Protein AF-A0A7X6ZUF8-F1 (afdb_monomer_lite)

Sequence (132 aa):
MKTRVISGIIGAIALIAVLLSDTIILNIGLAIVSFIALLEMCDAVGLAKSAHLKALGLMAAFAFTFAYSFDKKLLMPVILFYLIALFALYMKKNSRLALQDISKMFFLTLLICFFLTHIVFIRQLASGEYLF

Radius of gyration: 17.01 Å; chains: 1; bounding box: 43×36×43 Å

Structure (mmCIF, N/CA/C/O backbone):
data_AF-A0A7X6ZUF8-F1
#
_entry.id   AF-A0A7X6ZUF8-F1
#
loop_
_atom_site.group_PDB
_atom_site.id
_atom_site.type_symbol
_atom_site.label_atom_id
_atom_site.label_alt_id
_atom_site.label_comp_id
_atom_site.label_asym_id
_atom_site.label_entity_id
_atom_site.label_seq_id
_atom_site.pdbx_PDB_ins_code
_atom_site.Cartn_x
_atom_site.Cartn_y
_atom_site.Cartn_z
_atom_site.occupancy
_atom_site.B_iso_or_equiv
_atom_site.auth_seq_id
_atom_site.auth_comp_id
_atom_site.auth_asym_id
_atom_site.auth_atom_id
_atom_site.pdbx_PDB_model_num
ATOM 1 N N . MET A 1 1 ? -11.615 -21.953 -15.917 1.00 68.00 1 MET A N 1
ATOM 2 C CA . MET A 1 1 ? -10.135 -22.073 -15.961 1.00 68.00 1 MET A CA 1
ATOM 3 C C . MET A 1 1 ? -9.483 -21.152 -16.989 1.00 68.00 1 MET A C 1
ATOM 5 O O . MET A 1 1 ? -8.590 -20.423 -16.584 1.00 68.00 1 MET A O 1
ATOM 9 N N . LYS A 1 2 ? -9.934 -21.109 -18.257 1.00 82.31 2 LYS A N 1
ATOM 10 C CA . LYS A 1 2 ? -9.344 -20.252 -19.313 1.00 82.31 2 LYS A CA 1
ATOM 11 C C . LYS A 1 2 ? -9.165 -18.780 -18.896 1.00 82.31 2 LYS A C 1
ATOM 13 O O . LYS A 1 2 ? -8.072 -18.250 -19.026 1.00 82.31 2 LYS A O 1
ATOM 18 N N . THR A 1 3 ? -10.177 -18.166 -18.279 1.00 90.50 3 THR A N 1
ATOM 19 C CA . THR A 1 3 ? -10.122 -16.762 -17.823 1.00 90.50 3 THR A CA 1
ATOM 20 C C . THR A 1 3 ? -9.042 -16.499 -16.771 1.00 90.50 3 THR A C 1
ATOM 22 O O . THR A 1 3 ? -8.379 -15.475 -16.846 1.00 90.50 3 THR A O 1
ATOM 25 N N . ARG A 1 4 ? -8.816 -17.434 -15.832 1.00 87.94 4 ARG A N 1
ATOM 26 C CA . ARG A 1 4 ? -7.790 -17.296 -14.778 1.00 87.94 4 ARG A CA 1
ATOM 27 C C . ARG A 1 4 ? -6.371 -17.361 -15.344 1.00 87.94 4 ARG A C 1
ATOM 29 O O . ARG A 1 4 ? -5.494 -16.633 -14.898 1.00 87.94 4 ARG A O 1
ATOM 36 N N . VAL A 1 5 ? -6.156 -18.237 -16.327 1.00 92.31 5 VAL A N 1
ATOM 37 C CA . VAL A 1 5 ? -4.858 -18.373 -17.003 1.00 92.31 5 VAL A CA 1
ATOM 38 C C . VAL A 1 5 ? -4.569 -17.128 -17.839 1.00 92.31 5 VAL A C 1
ATOM 40 O O . VAL A 1 5 ? -3.484 -16.568 -17.744 1.00 92.31 5 VAL A O 1
ATOM 43 N N . ILE A 1 6 ? -5.562 -16.645 -18.591 1.00 92.88 6 ILE A N 1
ATOM 44 C CA . ILE A 1 6 ? -5.430 -15.436 -19.413 1.00 92.88 6 ILE A CA 1
ATOM 45 C C . ILE A 1 6 ? -5.140 -14.209 -18.537 1.00 92.88 6 ILE A C 1
ATOM 47 O O . ILE A 1 6 ? -4.186 -13.486 -18.811 1.00 92.88 6 ILE A O 1
ATOM 51 N N . SER A 1 7 ? -5.892 -13.998 -17.449 1.00 92.31 7 SER A N 1
ATOM 52 C CA . SER A 1 7 ? -5.647 -12.872 -16.536 1.00 92.31 7 SER A CA 1
ATOM 53 C C . SER A 1 7 ? -4.274 -12.951 -15.864 1.00 92.31 7 SER A C 1
ATOM 55 O O . SER A 1 7 ? -3.624 -11.926 -15.692 1.00 92.31 7 SER A O 1
ATOM 57 N N . GLY A 1 8 ? -3.812 -14.158 -15.516 1.00 89.56 8 GLY A N 1
ATOM 58 C CA . GLY A 1 8 ? -2.484 -14.369 -14.939 1.00 89.56 8 GLY A CA 1
ATOM 59 C C . GLY A 1 8 ? -1.355 -14.008 -15.907 1.00 89.56 8 GLY A C 1
ATOM 60 O O . GLY A 1 8 ? -0.430 -13.298 -15.525 1.00 89.56 8 GLY A O 1
ATOM 61 N N . ILE A 1 9 ? -1.457 -14.433 -17.171 1.00 94.38 9 ILE A N 1
ATOM 62 C CA . ILE A 1 9 ? -0.467 -14.105 -18.210 1.00 94.38 9 ILE A CA 1
ATOM 63 C C . ILE A 1 9 ? -0.429 -12.594 -18.463 1.00 94.38 9 ILE A C 1
ATOM 65 O O . ILE A 1 9 ? 0.648 -12.004 -18.481 1.00 94.38 9 ILE A O 1
ATOM 69 N N . ILE A 1 10 ? -1.595 -11.957 -18.611 1.00 94.00 10 ILE A N 1
ATOM 70 C CA . ILE A 1 10 ? -1.686 -10.503 -18.815 1.00 94.00 10 ILE A CA 1
ATOM 71 C C . ILE A 1 10 ? -1.070 -9.756 -17.627 1.00 94.00 10 ILE A C 1
ATOM 73 O O . ILE A 1 10 ? -0.281 -8.837 -17.830 1.00 94.00 10 ILE A O 1
ATOM 77 N N . GLY A 1 11 ? -1.378 -10.177 -16.396 1.00 89.06 11 GLY A N 1
ATOM 78 C CA . GLY A 1 11 ? -0.808 -9.590 -15.185 1.00 89.06 11 GLY A CA 1
ATOM 79 C C . GLY A 1 11 ? 0.715 -9.723 -15.123 1.00 89.06 11 GLY A C 1
ATOM 80 O O . GLY A 1 11 ? 1.396 -8.750 -14.814 1.00 89.06 11 GLY A O 1
ATOM 81 N N . ALA A 1 12 ? 1.261 -10.889 -15.479 1.00 90.38 12 ALA A N 1
ATOM 82 C CA . ALA A 1 12 ? 2.705 -11.109 -15.513 1.00 90.38 12 ALA A CA 1
ATOM 83 C C . ALA A 1 12 ? 3.405 -10.212 -16.548 1.00 90.38 12 ALA A C 1
ATOM 85 O O . ALA A 1 12 ? 4.406 -9.572 -16.228 1.00 90.38 12 ALA A O 1
ATOM 86 N N . ILE A 1 13 ? 2.856 -10.111 -17.764 1.00 93.12 13 ILE A N 1
ATOM 87 C CA . ILE A 1 13 ? 3.397 -9.238 -18.817 1.00 93.12 13 ILE A CA 1
ATOM 88 C C . ILE A 1 13 ? 3.342 -7.771 -18.379 1.00 93.12 13 ILE A C 1
ATOM 90 O O . ILE A 1 13 ? 4.331 -7.054 -18.516 1.00 93.12 13 ILE A O 1
ATOM 94 N N . ALA A 1 14 ? 2.215 -7.331 -17.812 1.00 88.88 14 ALA A N 1
ATOM 95 C CA . ALA A 1 14 ? 2.061 -5.971 -17.308 1.00 88.88 14 ALA A CA 1
ATOM 96 C C . ALA A 1 14 ? 3.067 -5.658 -16.190 1.00 88.88 14 ALA A C 1
ATOM 98 O O . ALA A 1 14 ? 3.669 -4.588 -16.190 1.00 88.88 14 ALA A O 1
ATOM 99 N N . LEU A 1 15 ? 3.302 -6.601 -15.272 1.00 87.31 15 LEU A N 1
ATOM 100 C CA . LEU A 1 15 ? 4.254 -6.430 -14.175 1.00 87.31 15 LEU A CA 1
ATOM 101 C C . LEU A 1 15 ? 5.694 -6.289 -14.687 1.00 87.31 15 LEU A C 1
ATOM 103 O O . LEU A 1 15 ? 6.413 -5.397 -14.241 1.00 87.31 15 LEU A O 1
ATOM 107 N N . ILE A 1 16 ? 6.092 -7.110 -15.666 1.00 88.00 16 ILE A N 1
ATOM 108 C CA . ILE A 1 16 ? 7.404 -6.995 -16.322 1.00 88.00 16 ILE A CA 1
ATOM 109 C C . ILE A 1 16 ? 7.532 -5.642 -17.032 1.00 88.00 16 ILE A C 1
ATOM 111 O O . ILE A 1 16 ? 8.544 -4.962 -16.876 1.00 88.00 16 ILE A O 1
ATOM 115 N N . ALA A 1 17 ? 6.502 -5.221 -17.771 1.00 87.94 17 ALA A N 1
ATOM 116 C CA . ALA A 1 17 ? 6.505 -3.941 -18.472 1.00 87.94 17 ALA A CA 1
ATO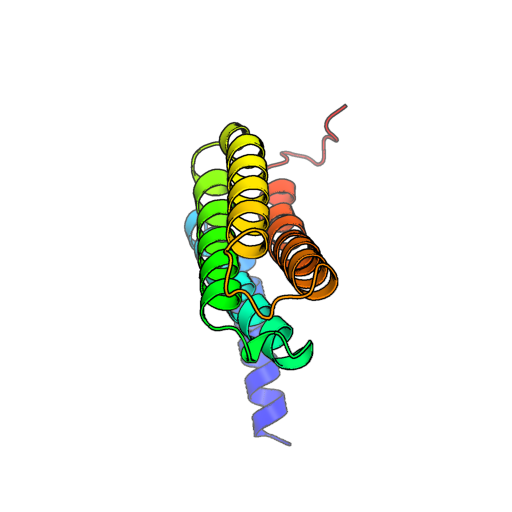M 117 C C . ALA A 1 17 ? 6.658 -2.757 -17.502 1.00 87.94 17 ALA A C 1
ATOM 119 O O . ALA A 1 17 ? 7.493 -1.887 -17.730 1.00 87.94 17 ALA A O 1
ATOM 120 N N . VAL A 1 18 ? 5.918 -2.750 -16.387 1.00 86.94 18 VAL A N 1
ATOM 121 C CA . VAL A 1 18 ? 6.010 -1.701 -15.353 1.00 86.94 18 VAL A CA 1
ATOM 122 C C . VAL A 1 18 ? 7.390 -1.676 -14.695 1.00 86.94 18 VAL A C 1
ATOM 124 O O . VAL A 1 18 ? 7.919 -0.596 -14.435 1.00 86.94 18 VAL A O 1
ATOM 127 N N . LEU A 1 19 ? 7.995 -2.843 -14.454 1.00 84.25 19 LEU A N 1
ATOM 128 C CA . LEU A 1 19 ? 9.322 -2.938 -13.845 1.00 84.25 19 LEU A CA 1
ATOM 129 C C . LEU A 1 19 ? 10.421 -2.353 -14.751 1.00 84.25 19 LEU A C 1
ATOM 131 O O . LEU A 1 19 ? 11.342 -1.704 -14.254 1.00 84.25 19 LEU A O 1
ATOM 135 N N . LEU A 1 20 ? 10.307 -2.565 -16.067 1.00 83.81 20 LEU A N 1
ATOM 136 C CA . LEU A 1 20 ? 11.260 -2.077 -17.073 1.00 83.81 20 LEU A CA 1
ATOM 137 C C . LEU A 1 20 ? 11.013 -0.623 -17.505 1.00 83.81 20 LEU A C 1
ATOM 139 O O . LEU A 1 20 ? 11.918 0.021 -18.029 1.00 83.81 20 LEU A O 1
ATOM 143 N N . SER A 1 21 ? 9.808 -0.102 -17.283 1.00 86.62 21 SER A N 1
ATOM 144 C CA . SER A 1 21 ? 9.411 1.268 -17.629 1.00 86.62 21 SER A CA 1
ATOM 145 C C . SER A 1 21 ? 10.121 2.321 -16.777 1.00 86.62 21 SER A C 1
ATOM 147 O O . SER A 1 21 ? 10.739 1.977 -15.782 1.00 86.62 21 SER A O 1
ATOM 149 N N . ASP A 1 22 ? 10.012 3.614 -17.085 1.00 84.88 22 ASP A N 1
ATOM 150 C CA . ASP A 1 22 ? 10.616 4.698 -16.292 1.00 84.88 22 ASP A CA 1
ATOM 151 C C . ASP A 1 22 ? 10.250 4.694 -14.795 1.00 84.88 22 ASP A C 1
ATOM 153 O O . ASP A 1 22 ? 9.225 4.154 -14.368 1.00 84.88 22 ASP A O 1
ATOM 157 N N . THR A 1 23 ? 11.083 5.350 -13.983 1.00 78.81 23 THR A N 1
ATOM 158 C CA . THR A 1 23 ? 10.905 5.470 -12.523 1.00 78.81 23 THR A CA 1
ATOM 159 C C . THR A 1 23 ? 9.551 6.062 -12.135 1.00 78.81 23 THR A C 1
ATOM 161 O O . THR A 1 23 ? 8.958 5.627 -11.154 1.00 78.81 23 THR A O 1
ATOM 164 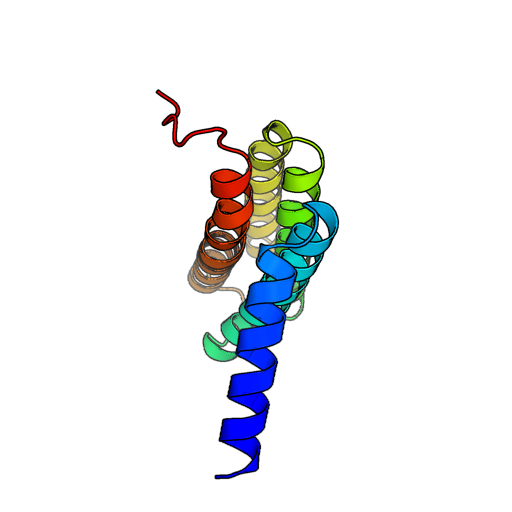N N . ILE A 1 24 ? 9.020 6.996 -12.929 1.00 82.62 24 ILE A N 1
ATOM 165 C CA . ILE A 1 24 ? 7.698 7.601 -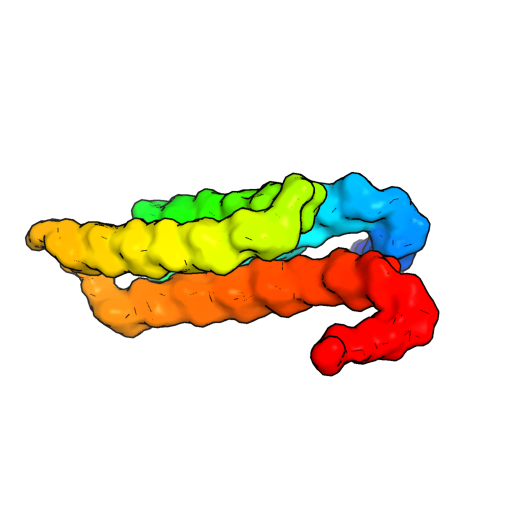12.707 1.00 82.62 24 ILE A CA 1
ATOM 166 C C . ILE A 1 24 ? 6.590 6.547 -12.828 1.00 82.62 24 ILE A C 1
ATOM 168 O O . ILE A 1 24 ? 5.731 6.448 -11.953 1.00 82.62 24 ILE A O 1
ATOM 172 N N . ILE A 1 25 ? 6.621 5.734 -13.887 1.00 85.31 25 ILE A N 1
ATOM 173 C CA . ILE A 1 25 ? 5.601 4.709 -14.152 1.00 85.31 25 ILE A CA 1
ATOM 174 C C . ILE A 1 25 ? 5.667 3.611 -13.088 1.00 85.31 25 ILE A C 1
ATOM 176 O O . ILE A 1 25 ? 4.630 3.181 -12.581 1.00 85.31 25 ILE A O 1
ATOM 180 N N . LEU A 1 26 ? 6.878 3.224 -12.681 1.00 84.88 26 LEU A N 1
ATOM 181 C CA . LEU A 1 26 ? 7.081 2.277 -11.590 1.00 84.88 26 LEU A CA 1
ATOM 182 C C . LEU A 1 26 ? 6.535 2.824 -10.261 1.00 84.88 26 LEU A C 1
ATOM 184 O O . LEU A 1 26 ? 5.816 2.107 -9.570 1.00 84.88 26 LEU A O 1
ATOM 188 N N . ASN A 1 27 ? 6.801 4.091 -9.923 1.00 84.88 27 ASN A N 1
ATOM 189 C CA . ASN A 1 27 ? 6.308 4.707 -8.685 1.00 84.88 27 ASN A CA 1
ATOM 190 C C . ASN A 1 27 ? 4.776 4.797 -8.652 1.00 84.88 27 ASN A C 1
ATOM 192 O O . ASN A 1 27 ? 4.171 4.520 -7.617 1.00 84.88 27 ASN A O 1
ATOM 196 N N . ILE A 1 28 ? 4.139 5.137 -9.778 1.00 85.75 28 ILE A N 1
ATOM 197 C CA . ILE A 1 28 ? 2.673 5.161 -9.894 1.00 85.75 28 ILE A CA 1
ATOM 198 C C . ILE A 1 28 ? 2.102 3.749 -9.733 1.00 85.75 28 ILE A C 1
ATOM 200 O O . ILE A 1 28 ? 1.174 3.548 -8.949 1.00 85.75 28 ILE A O 1
ATOM 204 N N . GLY A 1 29 ? 2.671 2.760 -10.429 1.00 87.31 29 GLY A N 1
ATOM 205 C CA . GLY A 1 29 ? 2.256 1.363 -10.302 1.00 87.31 29 GLY A CA 1
ATOM 206 C C . GLY A 1 29 ? 2.379 0.863 -8.863 1.00 87.31 29 GLY A C 1
ATOM 207 O O . GLY A 1 29 ? 1.460 0.240 -8.333 1.00 87.31 29 GLY A O 1
ATOM 208 N N . LEU A 1 30 ? 3.472 1.218 -8.192 1.00 86.81 30 LEU A N 1
ATOM 209 C CA . LEU A 1 30 ? 3.702 0.868 -6.801 1.00 86.81 30 LEU A CA 1
ATOM 210 C C . LEU A 1 30 ? 2.708 1.539 -5.850 1.00 86.81 30 LEU A C 1
ATOM 212 O O . LEU A 1 30 ? 2.230 0.889 -4.920 1.00 86.81 30 LEU A O 1
ATOM 216 N N . ALA A 1 31 ? 2.371 2.810 -6.085 1.00 86.50 31 ALA A N 1
ATOM 217 C CA . ALA A 1 31 ? 1.356 3.522 -5.314 1.00 86.50 31 ALA A CA 1
ATOM 218 C C . ALA A 1 31 ? 0.006 2.802 -5.409 1.00 86.50 31 ALA A C 1
ATOM 220 O O . ALA A 1 31 ? -0.629 2.538 -4.390 1.00 86.50 31 ALA A O 1
ATOM 221 N N . ILE A 1 32 ? -0.399 2.425 -6.627 1.00 88.88 32 ILE A N 1
ATOM 222 C CA . ILE A 1 32 ? -1.658 1.719 -6.891 1.00 88.88 32 ILE A CA 1
ATOM 223 C C . ILE A 1 32 ? -1.668 0.356 -6.188 1.00 88.88 32 ILE A C 1
ATOM 225 O O . ILE A 1 32 ? -2.620 0.045 -5.474 1.00 88.88 32 ILE A O 1
ATOM 229 N N . VAL A 1 33 ? -0.606 -0.440 -6.337 1.00 89.50 33 VAL A N 1
ATOM 230 C CA . VAL A 1 33 ? -0.516 -1.768 -5.708 1.00 89.50 33 VAL A CA 1
ATOM 231 C C . VAL A 1 33 ? -0.505 -1.659 -4.183 1.00 89.50 33 VAL A C 1
ATOM 233 O O . VAL A 1 33 ? -1.228 -2.399 -3.523 1.00 89.50 33 VAL A O 1
ATOM 236 N N . SER A 1 34 ? 0.245 -0.708 -3.617 1.00 89.06 34 SER A N 1
ATOM 237 C CA . SER A 1 34 ? 0.286 -0.468 -2.165 1.00 89.06 34 SER A CA 1
ATOM 238 C C . SER A 1 34 ? -1.086 -0.076 -1.622 1.00 89.06 34 SER A C 1
ATOM 240 O O . SER A 1 34 ? -1.499 -0.548 -0.567 1.00 89.06 34 SER A O 1
ATOM 242 N N . PHE A 1 35 ? -1.812 0.762 -2.361 1.00 89.88 35 PHE A N 1
ATOM 243 C CA . PHE A 1 35 ? -3.150 1.214 -2.002 1.00 89.88 35 PHE A CA 1
ATOM 244 C C . PHE A 1 35 ? -4.162 0.064 -2.013 1.00 89.88 35 PHE A C 1
ATOM 246 O O . PHE A 1 35 ? -4.890 -0.117 -1.038 1.00 89.88 35 PHE A O 1
ATOM 253 N N . ILE A 1 36 ? -4.178 -0.747 -3.077 1.00 91.06 36 ILE A N 1
ATOM 254 C CA . ILE A 1 36 ? -5.052 -1.926 -3.184 1.00 91.06 36 ILE A CA 1
ATOM 255 C C . ILE A 1 36 ? -4.719 -2.934 -2.080 1.00 91.06 36 ILE A C 1
ATOM 257 O O . ILE A 1 36 ? -5.615 -3.366 -1.358 1.00 91.06 36 ILE A O 1
ATOM 261 N N . ALA A 1 37 ? -3.435 -3.246 -1.889 1.00 90.88 37 ALA A N 1
ATOM 262 C CA . ALA A 1 37 ? -2.990 -4.181 -0.864 1.00 90.88 37 ALA A CA 1
ATOM 263 C C . ALA A 1 37 ? -3.384 -3.714 0.544 1.00 90.88 37 ALA A C 1
ATOM 265 O O . ALA A 1 37 ? -3.853 -4.515 1.351 1.00 90.88 37 ALA A O 1
ATOM 266 N N . LEU A 1 38 ? -3.239 -2.418 0.845 1.00 90.81 38 LEU A N 1
ATOM 267 C CA . LEU A 1 38 ? -3.626 -1.879 2.145 1.00 90.81 38 LEU A CA 1
ATOM 268 C C . LEU A 1 38 ? -5.141 -1.944 2.348 1.00 90.81 38 LEU A C 1
ATOM 270 O O . LEU A 1 38 ? -5.582 -2.335 3.424 1.00 90.81 38 LEU A O 1
ATOM 274 N N . LEU A 1 39 ? -5.938 -1.616 1.326 1.00 89.81 39 LEU A N 1
ATOM 275 C CA . LEU A 1 39 ? -7.396 -1.732 1.390 1.00 89.81 39 LEU A CA 1
ATOM 276 C C . LEU A 1 39 ? -7.841 -3.170 1.676 1.00 89.81 39 LEU A C 1
ATOM 278 O O . LEU A 1 39 ? -8.605 -3.387 2.618 1.00 89.81 39 LEU A O 1
ATOM 282 N N . GLU A 1 40 ? -7.338 -4.135 0.905 1.00 90.38 40 GLU A N 1
ATOM 283 C CA . GLU A 1 40 ? -7.679 -5.552 1.066 1.00 90.38 40 GLU A CA 1
ATOM 284 C C . GLU A 1 40 ? -7.255 -6.079 2.437 1.00 90.38 40 GLU A C 1
ATOM 286 O O . GLU A 1 40 ? -8.021 -6.769 3.110 1.00 90.38 40 GLU A O 1
ATOM 291 N N . MET A 1 41 ? -6.060 -5.709 2.899 1.00 90.25 41 MET A N 1
ATOM 292 C CA . MET A 1 41 ? -5.560 -6.152 4.196 1.00 90.25 41 MET A CA 1
ATOM 293 C C . MET A 1 41 ? -6.287 -5.488 5.369 1.00 90.25 41 MET A C 1
ATOM 295 O O . MET A 1 41 ? -6.547 -6.147 6.377 1.00 90.25 41 MET A O 1
ATOM 299 N N . CYS A 1 42 ? -6.675 -4.213 5.258 1.00 87.56 42 CYS A N 1
ATOM 300 C CA . CYS A 1 42 ? -7.535 -3.570 6.252 1.00 87.56 42 CYS A CA 1
ATOM 301 C C . CYS A 1 42 ? -8.868 -4.308 6.396 1.00 87.56 42 CYS A C 1
ATOM 303 O O . CYS A 1 42 ? -9.360 -4.486 7.516 1.00 87.56 42 CYS A O 1
ATOM 305 N N . ASP A 1 43 ? -9.439 -4.750 5.277 1.00 87.81 43 ASP A N 1
ATOM 306 C CA . ASP A 1 43 ? -10.700 -5.480 5.270 1.00 87.81 43 ASP A CA 1
ATOM 307 C C . ASP A 1 43 ? -10.514 -6.908 5.827 1.00 87.81 43 ASP A C 1
ATOM 309 O O . ASP A 1 43 ? -11.296 -7.332 6.680 1.00 87.81 43 ASP A O 1
ATOM 313 N N . ALA A 1 44 ? -9.420 -7.595 5.481 1.00 88.06 44 ALA A N 1
ATOM 314 C CA . ALA A 1 44 ? -9.084 -8.931 5.986 1.00 88.06 44 ALA A CA 1
ATOM 315 C C . ALA A 1 44 ? -8.806 -8.973 7.502 1.00 88.06 44 ALA A C 1
ATOM 317 O O . ALA A 1 44 ? -9.211 -9.908 8.190 1.00 88.06 44 ALA A O 1
ATOM 318 N N . VAL A 1 45 ? -8.138 -7.951 8.046 1.00 85.81 45 VAL A N 1
ATOM 319 C CA . VAL A 1 45 ? -7.777 -7.865 9.476 1.00 85.81 45 VAL A CA 1
ATOM 320 C C . VAL A 1 45 ? -8.943 -7.341 10.339 1.00 85.81 45 VAL A C 1
ATOM 322 O O . VAL A 1 45 ? -8.859 -7.293 11.571 1.00 85.81 45 VAL A O 1
ATOM 325 N N . GLY A 1 46 ? -10.068 -6.971 9.716 1.00 82.75 46 GLY A N 1
ATOM 326 C CA . GLY A 1 46 ? -11.264 -6.480 10.403 1.00 82.75 46 GLY A CA 1
ATOM 327 C C . GLY A 1 46 ? -11.189 -5.010 10.829 1.00 82.75 46 GLY A C 1
ATOM 328 O O . GLY A 1 46 ? -12.031 -4.555 11.606 1.00 82.75 46 GLY A O 1
ATOM 329 N N . LEU A 1 47 ? -10.225 -4.248 10.297 1.00 80.94 47 LEU A N 1
ATOM 330 C CA . LEU A 1 47 ? -10.089 -2.798 10.505 1.00 80.94 47 LEU A CA 1
ATOM 331 C C . LEU A 1 47 ? -11.149 -1.994 9.724 1.00 80.94 47 LEU A C 1
ATOM 333 O O . LEU A 1 47 ? -11.347 -0.803 9.987 1.00 80.94 47 LEU A O 1
ATOM 337 N N . ALA A 1 48 ? -11.892 -2.655 8.825 1.00 66.81 48 ALA A N 1
ATOM 338 C CA . ALA A 1 48 ? -13.009 -2.104 8.051 1.00 66.81 48 ALA A CA 1
ATOM 339 C C . ALA A 1 48 ? -14.096 -1.420 8.899 1.00 66.81 48 ALA A C 1
ATOM 341 O O . ALA A 1 48 ? -14.794 -0.531 8.416 1.00 66.81 48 ALA A O 1
ATOM 342 N N . LYS A 1 49 ? -14.227 -1.790 10.181 1.00 72.31 49 LYS A N 1
ATOM 343 C CA . LYS A 1 49 ? -15.207 -1.196 11.107 1.00 72.31 49 LYS A CA 1
ATOM 344 C C . LYS A 1 49 ? -14.947 0.287 11.391 1.00 72.31 49 LYS A C 1
ATOM 346 O O . LYS A 1 49 ? -15.854 0.999 11.815 1.00 72.31 49 LYS A O 1
ATOM 351 N N . SER A 1 50 ? -13.721 0.762 11.173 1.00 77.88 50 SER A N 1
ATOM 352 C CA . SER A 1 50 ? -13.298 2.126 11.491 1.00 77.88 50 SER A CA 1
ATOM 353 C C . SER A 1 50 ? -12.868 2.893 10.243 1.00 77.88 50 SER A C 1
ATOM 355 O O . SER A 1 50 ? -11.691 2.921 9.887 1.00 77.88 50 SER A O 1
ATOM 357 N N . ALA A 1 51 ? -13.823 3.585 9.613 1.00 81.56 51 ALA A N 1
ATOM 358 C CA . ALA A 1 51 ? -13.579 4.385 8.406 1.00 81.56 51 ALA A CA 1
ATOM 359 C C . ALA A 1 51 ? -12.446 5.414 8.584 1.00 81.56 51 ALA A C 1
ATOM 361 O O . ALA A 1 51 ? -11.637 5.604 7.682 1.00 81.56 51 ALA A O 1
ATOM 362 N N . HIS A 1 52 ? -12.339 6.021 9.770 1.00 84.38 52 HIS A N 1
ATOM 363 C CA . HIS A 1 52 ? -11.294 7.000 10.080 1.00 84.38 52 HIS A CA 1
ATOM 364 C C . HIS A 1 52 ? -9.886 6.385 10.097 1.00 84.38 52 HIS A C 1
ATOM 366 O O . HIS A 1 52 ? -8.947 7.000 9.606 1.00 84.38 52 HIS A O 1
ATOM 372 N N . LEU A 1 53 ? -9.737 5.170 10.638 1.00 85.25 53 LEU A N 1
ATOM 373 C CA . LEU A 1 53 ? -8.443 4.487 10.723 1.00 85.25 53 LEU A CA 1
ATOM 374 C C . LEU A 1 53 ? -7.991 4.003 9.340 1.00 85.25 53 LEU A C 1
ATOM 376 O O . LEU A 1 53 ? -6.837 4.198 8.964 1.00 85.25 53 LEU A O 1
ATOM 380 N N . LYS A 1 54 ? -8.933 3.459 8.558 1.00 86.56 54 LYS A N 1
ATOM 381 C CA . LYS A 1 54 ? -8.714 3.079 7.158 1.00 86.56 54 LYS A CA 1
ATOM 382 C C . LYS A 1 54 ? -8.295 4.289 6.320 1.00 86.56 54 LYS A C 1
ATOM 384 O O . LYS A 1 54 ? -7.271 4.228 5.650 1.00 86.56 54 LYS A O 1
ATOM 389 N N . ALA A 1 55 ? -9.028 5.402 6.411 1.00 87.19 55 ALA A N 1
ATOM 390 C CA . ALA A 1 55 ? -8.692 6.637 5.702 1.00 87.19 55 ALA A CA 1
ATOM 391 C C . ALA A 1 55 ? -7.303 7.169 6.088 1.00 87.19 55 ALA A C 1
ATOM 393 O O . ALA A 1 55 ? -6.539 7.564 5.210 1.00 87.19 55 ALA A O 1
ATOM 394 N N . LEU A 1 56 ? -6.951 7.124 7.378 1.00 88.56 56 LEU A N 1
ATOM 395 C CA . LEU A 1 56 ? -5.657 7.603 7.855 1.00 88.56 56 LEU A CA 1
ATOM 396 C C . LEU A 1 56 ? -4.489 6.797 7.278 1.00 88.56 56 LEU A C 1
ATOM 398 O O . LEU A 1 56 ? -3.534 7.390 6.784 1.00 88.56 56 LEU A O 1
ATOM 402 N N . GLY A 1 57 ? -4.534 5.464 7.320 1.00 86.69 57 GLY A N 1
ATOM 403 C CA . GLY A 1 57 ? -3.423 4.698 6.750 1.00 86.69 57 GLY A CA 1
ATOM 404 C C . GLY A 1 57 ? -3.418 4.683 5.225 1.00 86.69 57 GLY A C 1
ATOM 405 O O . GLY A 1 57 ? -2.350 4.581 4.638 1.00 86.69 57 GLY A O 1
ATOM 406 N N . LEU A 1 58 ? -4.561 4.893 4.571 1.00 87.38 58 LEU A N 1
ATOM 407 C CA . LEU A 1 58 ? -4.618 5.105 3.126 1.00 87.38 58 LEU A CA 1
ATOM 408 C C . LEU A 1 58 ? -3.947 6.425 2.713 1.00 87.38 58 LEU A C 1
ATOM 410 O O . LEU A 1 58 ? -3.146 6.458 1.780 1.00 87.38 58 LEU A O 1
ATOM 414 N N . MET A 1 59 ? -4.216 7.502 3.459 1.00 88.12 59 MET A N 1
ATOM 415 C CA . MET A 1 59 ? -3.486 8.765 3.335 1.00 88.12 59 MET A CA 1
ATOM 416 C C . MET A 1 59 ? -1.993 8.574 3.599 1.00 88.12 59 MET A C 1
ATOM 418 O O . MET A 1 59 ? -1.169 9.140 2.885 1.00 88.12 59 MET A O 1
ATOM 422 N N . ALA A 1 60 ? -1.640 7.766 4.600 1.00 86.62 60 ALA A N 1
ATOM 423 C CA . ALA A 1 60 ? -0.251 7.459 4.894 1.00 86.62 60 ALA A CA 1
ATOM 424 C C . ALA A 1 60 ? 0.413 6.699 3.741 1.00 86.62 60 ALA A C 1
ATOM 426 O O . ALA A 1 60 ? 1.497 7.086 3.334 1.00 86.62 60 ALA A O 1
ATOM 427 N N . ALA A 1 61 ? -0.239 5.701 3.143 1.00 85.62 61 ALA A N 1
ATOM 428 C CA . ALA A 1 61 ? 0.300 4.993 1.983 1.00 85.62 61 ALA A CA 1
ATOM 429 C C . ALA A 1 61 ? 0.632 5.949 0.832 1.00 85.62 61 ALA A C 1
ATOM 431 O O . ALA A 1 61 ? 1.738 5.915 0.293 1.00 85.62 61 ALA A O 1
ATOM 432 N N . PHE A 1 62 ? -0.285 6.871 0.526 1.00 83.50 62 PHE A N 1
ATOM 433 C CA . PHE A 1 62 ? -0.045 7.907 -0.475 1.00 83.50 62 PHE A CA 1
ATOM 434 C C . PHE A 1 62 ? 1.120 8.827 -0.083 1.00 83.50 62 PHE A C 1
ATOM 436 O O . PHE A 1 62 ? 2.008 9.088 -0.895 1.00 83.50 62 PHE A O 1
ATOM 443 N N . ALA A 1 63 ? 1.157 9.275 1.175 1.00 85.50 63 ALA A N 1
ATOM 444 C CA . ALA A 1 63 ? 2.223 10.127 1.689 1.00 85.50 63 ALA A CA 1
ATOM 445 C C . ALA A 1 63 ? 3.595 9.442 1.632 1.00 85.50 63 ALA A C 1
ATOM 447 O O . ALA A 1 63 ? 4.570 10.095 1.278 1.00 85.50 63 ALA A O 1
ATOM 448 N N . PHE A 1 64 ? 3.685 8.140 1.915 1.00 83.06 64 PHE A N 1
ATOM 449 C CA . PHE A 1 64 ? 4.928 7.373 1.816 1.00 83.06 64 PHE A CA 1
ATOM 450 C C . PHE A 1 64 ? 5.426 7.295 0.374 1.00 83.06 64 PHE A C 1
ATOM 452 O O . PHE A 1 64 ? 6.587 7.611 0.115 1.00 83.06 64 PHE A O 1
ATOM 459 N N . THR A 1 65 ? 4.564 6.912 -0.573 1.00 77.31 65 THR A N 1
ATOM 460 C CA . THR A 1 65 ? 4.975 6.782 -1.978 1.00 77.31 65 THR A CA 1
ATOM 461 C C . THR A 1 65 ? 5.345 8.134 -2.592 1.00 77.31 65 THR A C 1
ATOM 463 O O . THR A 1 65 ? 6.299 8.231 -3.371 1.00 77.31 65 THR A O 1
ATOM 466 N N . PHE A 1 66 ? 4.633 9.196 -2.208 1.00 79.12 66 PHE A N 1
ATOM 467 C CA . PHE A 1 66 ? 4.918 10.552 -2.662 1.00 79.12 66 PHE A CA 1
ATOM 468 C C . PHE A 1 66 ? 6.199 11.107 -2.035 1.00 79.12 66 PHE A C 1
ATOM 470 O O . PHE A 1 66 ? 7.091 11.536 -2.760 1.00 79.12 66 PHE A O 1
ATOM 477 N N . ALA A 1 67 ? 6.340 11.036 -0.707 1.00 80.81 67 ALA A N 1
ATOM 478 C CA . ALA A 1 67 ? 7.540 11.496 -0.010 1.00 80.81 67 ALA A CA 1
ATOM 479 C C . ALA A 1 67 ? 8.790 10.810 -0.559 1.00 80.81 67 ALA A C 1
ATOM 481 O O . ALA A 1 67 ? 9.782 11.475 -0.831 1.00 80.81 67 ALA A O 1
ATOM 482 N N . TYR A 1 68 ? 8.707 9.505 -0.822 1.00 73.88 68 TYR A N 1
ATOM 483 C CA . TYR A 1 68 ? 9.810 8.765 -1.409 1.00 73.88 68 TYR A CA 1
ATOM 484 C C . TYR A 1 68 ? 10.171 9.216 -2.833 1.00 73.88 68 TYR A C 1
ATOM 486 O O . TYR A 1 68 ? 11.352 9.278 -3.170 1.00 73.88 68 TYR A O 1
ATOM 494 N N . SER A 1 69 ? 9.178 9.539 -3.670 1.00 72.19 69 SER A N 1
ATOM 495 C CA . SER A 1 69 ? 9.429 10.027 -5.036 1.00 72.19 69 SER A CA 1
ATOM 496 C C . SER A 1 69 ? 10.102 11.399 -5.064 1.00 72.19 69 SER A C 1
ATOM 498 O O . SER A 1 69 ? 10.857 11.671 -5.992 1.00 72.19 69 SER A O 1
ATOM 500 N N . PHE A 1 70 ? 9.815 12.258 -4.081 1.00 73.44 70 PHE A N 1
ATOM 501 C CA . PHE A 1 70 ? 10.327 13.629 -4.031 1.00 73.44 70 PHE A CA 1
ATOM 502 C C . PHE A 1 70 ? 11.674 13.728 -3.317 1.00 73.44 70 PHE A C 1
ATOM 504 O O . PHE A 1 70 ? 12.633 14.242 -3.886 1.00 73.44 70 PHE A O 1
ATOM 511 N N . ASP A 1 71 ? 11.755 13.248 -2.075 1.00 77.88 71 ASP A N 1
ATOM 512 C CA . ASP A 1 71 ? 12.984 13.272 -1.288 1.00 77.88 71 ASP A CA 1
ATOM 513 C C . ASP A 1 71 ? 12.963 12.162 -0.232 1.00 77.88 71 ASP A C 1
ATOM 515 O O . ASP A 1 71 ? 12.144 12.150 0.690 1.00 77.88 71 ASP A O 1
ATOM 519 N N . LYS A 1 72 ? 13.936 11.250 -0.317 1.00 74.12 72 LYS A N 1
ATOM 520 C CA . LYS A 1 72 ? 14.115 10.138 0.629 1.00 74.12 72 LYS A CA 1
ATOM 521 C C . LYS A 1 72 ? 14.202 10.618 2.083 1.00 74.12 72 LYS A C 1
ATOM 523 O O . LYS A 1 72 ? 13.799 9.888 2.987 1.00 74.12 72 LYS A O 1
ATOM 528 N N . LYS A 1 73 ? 14.677 11.846 2.325 1.00 79.81 73 LYS A N 1
ATOM 529 C CA . LYS A 1 73 ? 14.766 12.445 3.666 1.00 79.81 73 LYS A CA 1
ATOM 530 C C . LYS A 1 73 ? 13.399 12.771 4.271 1.00 79.81 73 LYS A C 1
ATOM 532 O O . LYS A 1 73 ? 13.293 12.835 5.492 1.00 79.81 73 LYS A O 1
ATOM 537 N N . LEU A 1 74 ? 12.351 12.925 3.454 1.00 82.38 74 LEU A N 1
ATOM 538 C CA . LEU A 1 74 ? 10.983 13.186 3.916 1.00 82.38 74 LEU A CA 1
ATOM 539 C C . LEU A 1 74 ? 10.285 11.937 4.464 1.00 82.38 74 LEU A C 1
ATOM 541 O O . LEU A 1 74 ? 9.280 12.050 5.162 1.00 82.38 74 LEU A O 1
ATOM 545 N N . LEU A 1 75 ? 10.819 10.743 4.206 1.00 81.50 75 LEU A N 1
ATOM 546 C CA . LEU A 1 75 ? 10.195 9.496 4.643 1.00 81.50 75 LEU A CA 1
ATOM 547 C C . LEU A 1 75 ? 10.152 9.387 6.178 1.00 81.50 75 LEU A C 1
ATOM 549 O O . LEU A 1 75 ? 9.112 9.059 6.744 1.00 81.50 75 LEU A O 1
ATOM 553 N N . MET A 1 76 ? 11.245 9.740 6.863 1.00 85.69 76 MET A N 1
ATOM 554 C CA . MET A 1 76 ? 11.314 9.728 8.330 1.00 85.69 76 MET A CA 1
ATOM 555 C C . MET A 1 76 ? 10.299 10.683 8.998 1.00 85.69 76 MET A C 1
ATOM 557 O O . MET A 1 76 ? 9.530 10.223 9.846 1.00 85.69 76 MET A O 1
ATOM 561 N N . PRO A 1 77 ? 10.217 11.983 8.635 1.00 88.12 77 PRO A N 1
ATOM 562 C CA . PRO A 1 77 ? 9.213 12.875 9.210 1.00 88.12 77 PRO A CA 1
ATOM 563 C C . PRO A 1 77 ? 7.777 12.460 8.864 1.00 88.12 77 PRO A C 1
ATOM 565 O O . PRO A 1 77 ? 6.895 12.627 9.702 1.00 88.12 77 PRO A O 1
ATOM 568 N N . VAL A 1 78 ? 7.527 11.857 7.694 1.00 89.00 78 VAL A N 1
ATOM 569 C CA . VAL A 1 78 ? 6.200 11.316 7.347 1.00 89.00 78 VAL A CA 1
ATOM 570 C C . VAL A 1 78 ? 5.812 10.136 8.241 1.00 89.00 78 VAL A C 1
ATOM 572 O O . VAL A 1 78 ? 4.679 10.102 8.724 1.00 89.00 78 VAL A O 1
ATOM 575 N N . ILE A 1 79 ? 6.736 9.209 8.531 1.00 87.44 79 ILE A N 1
ATOM 576 C CA . ILE A 1 79 ? 6.495 8.119 9.494 1.00 87.44 79 ILE A CA 1
ATOM 577 C C . ILE A 1 79 ? 6.144 8.688 10.871 1.00 87.44 79 ILE A C 1
ATOM 579 O O . ILE A 1 79 ? 5.173 8.250 11.489 1.00 87.44 79 ILE A O 1
ATOM 583 N N . LEU A 1 80 ? 6.919 9.664 11.353 1.00 89.44 80 LEU A N 1
ATOM 584 C CA . LEU A 1 80 ? 6.696 10.278 12.663 1.00 89.44 80 LEU A CA 1
ATOM 585 C C . LEU A 1 80 ? 5.343 10.989 12.726 1.00 89.44 80 LEU A C 1
ATOM 587 O O . LEU A 1 80 ? 4.591 10.801 13.681 1.00 89.44 80 LEU A O 1
ATOM 591 N N . PHE A 1 81 ? 4.996 11.753 11.690 1.00 91.38 81 PHE A N 1
ATOM 592 C CA . PHE A 1 81 ? 3.700 12.417 11.602 1.00 91.38 81 PHE A CA 1
ATOM 593 C C . PHE A 1 81 ? 2.545 11.407 11.582 1.00 91.38 81 PHE A C 1
ATOM 595 O O . PHE A 1 81 ? 1.555 11.582 12.292 1.00 91.38 81 PHE A O 1
ATOM 602 N N . TYR A 1 82 ? 2.689 10.313 10.829 1.00 91.06 82 TYR A N 1
ATOM 603 C CA . TYR A 1 82 ? 1.711 9.227 10.800 1.00 91.06 82 TYR A CA 1
ATOM 604 C C . TYR A 1 82 ? 1.535 8.565 12.173 1.00 91.06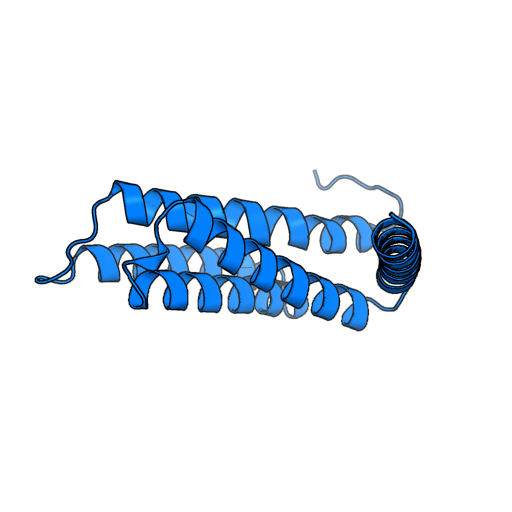 82 TYR A C 1
ATOM 606 O O . TYR A 1 82 ? 0.404 8.334 12.604 1.00 91.06 82 TYR A O 1
ATOM 614 N N . LEU A 1 83 ? 2.634 8.316 12.892 1.00 91.62 83 LEU A N 1
ATOM 615 C CA . LEU A 1 83 ? 2.603 7.765 14.246 1.00 91.62 83 LEU A CA 1
ATOM 616 C C . LEU A 1 83 ? 1.845 8.696 15.205 1.00 91.62 83 LEU A C 1
ATOM 618 O O . LEU A 1 83 ? 0.957 8.248 15.929 1.00 91.62 83 LEU A O 1
ATOM 622 N N . ILE A 1 84 ? 2.144 9.998 15.173 1.00 92.94 84 ILE A N 1
ATOM 623 C CA . ILE A 1 84 ? 1.449 11.004 15.989 1.00 92.94 84 ILE A CA 1
ATOM 624 C C . ILE A 1 84 ? -0.045 11.031 15.648 1.00 92.94 84 ILE A C 1
ATOM 626 O O . ILE A 1 84 ? -0.879 11.040 16.552 1.00 92.94 84 ILE A O 1
ATOM 630 N N . ALA A 1 85 ? -0.403 10.992 14.362 1.00 91.12 85 ALA A N 1
ATOM 631 C CA . ALA A 1 85 ? -1.795 10.991 13.924 1.00 91.12 85 ALA A CA 1
ATOM 632 C C . ALA A 1 85 ? -2.559 9.739 14.392 1.00 91.12 85 ALA A C 1
ATOM 634 O O . ALA A 1 85 ? -3.707 9.844 14.826 1.00 91.12 85 ALA A O 1
ATOM 635 N N . LEU A 1 86 ? -1.918 8.566 14.369 1.00 90.00 86 LEU A N 1
ATOM 636 C CA . LEU A 1 86 ? -2.475 7.324 14.911 1.00 90.00 86 LEU A CA 1
ATOM 637 C C . LEU A 1 86 ? -2.730 7.419 16.421 1.00 90.00 86 LEU A C 1
ATOM 639 O O . LEU A 1 86 ? -3.809 7.049 16.890 1.00 90.00 86 LEU A O 1
ATOM 643 N N . PHE A 1 87 ? -1.776 7.958 17.183 1.00 89.56 87 PHE A N 1
ATOM 644 C CA . PHE A 1 87 ? -1.943 8.170 18.623 1.00 89.56 87 PHE A CA 1
ATOM 645 C C . PHE A 1 87 ? -3.014 9.219 18.942 1.00 89.56 87 PHE A C 1
ATOM 647 O O . PHE A 1 87 ? -3.818 9.021 19.853 1.00 89.56 87 PHE A O 1
ATOM 654 N N . ALA A 1 88 ? -3.092 10.300 18.167 1.00 90.31 88 ALA A N 1
ATOM 655 C CA . ALA A 1 88 ? -4.145 11.301 18.308 1.00 90.31 88 ALA A CA 1
ATOM 656 C C . ALA A 1 88 ? -5.538 10.699 18.046 1.00 90.31 88 ALA A C 1
ATOM 658 O O . ALA A 1 88 ? -6.495 10.990 18.767 1.00 90.31 88 ALA A O 1
ATOM 659 N N . LEU A 1 89 ? -5.651 9.813 17.050 1.00 87.25 89 LEU A N 1
ATOM 660 C CA . LEU A 1 89 ? -6.882 9.085 16.746 1.00 87.25 89 LEU A CA 1
ATOM 661 C C . LEU A 1 89 ? -7.287 8.145 17.894 1.00 87.25 89 LEU A C 1
ATOM 663 O O . LEU A 1 89 ? -8.467 8.078 18.244 1.00 87.25 89 LEU A O 1
ATOM 667 N N . TYR A 1 90 ? -6.312 7.464 18.502 1.00 85.88 90 TYR A N 1
ATOM 668 C CA . TYR A 1 90 ? -6.513 6.617 19.678 1.00 85.88 90 TYR A CA 1
ATOM 669 C C . TYR A 1 90 ? -7.024 7.417 20.886 1.00 85.88 90 TYR A C 1
ATOM 671 O O . TYR A 1 90 ? -8.038 7.051 21.478 1.00 85.88 90 TYR A O 1
ATOM 679 N N . MET A 1 91 ? -6.384 8.551 21.199 1.00 85.50 91 MET A N 1
ATOM 680 C CA . MET A 1 91 ? -6.722 9.410 22.346 1.00 85.50 91 MET A CA 1
ATOM 681 C C . MET A 1 91 ? -8.058 10.154 22.212 1.00 85.50 91 MET A C 1
ATOM 683 O O . MET A 1 91 ? -8.512 10.798 23.161 1.00 85.50 91 MET A O 1
ATOM 687 N N . LYS A 1 92 ? -8.720 10.090 21.053 1.00 86.44 92 LYS A N 1
ATOM 688 C CA . LYS A 1 92 ? -10.026 10.721 20.863 1.00 86.44 92 LYS A CA 1
ATOM 689 C C . LYS A 1 92 ? -11.038 10.103 21.837 1.00 86.44 92 LYS A C 1
ATOM 691 O O . LYS A 1 92 ? -11.317 8.913 21.774 1.00 86.44 92 LYS A O 1
ATOM 696 N N . LYS A 1 93 ? -11.657 10.942 22.676 1.00 58.75 93 LYS A N 1
ATOM 697 C CA . LYS A 1 93 ? -12.552 10.594 23.808 1.00 58.75 93 LYS A CA 1
ATOM 698 C C . LYS A 1 93 ? -13.746 9.665 23.481 1.00 58.75 93 LYS A C 1
ATOM 700 O O . LYS A 1 93 ? -14.381 9.163 24.395 1.00 58.75 93 LYS A O 1
ATOM 705 N N . ASN A 1 94 ? -14.043 9.435 22.198 1.00 65.12 94 ASN A N 1
ATOM 706 C CA . ASN A 1 94 ? -15.121 8.566 21.698 1.00 65.12 94 ASN A CA 1
ATOM 707 C C . ASN A 1 94 ? -14.618 7.454 20.753 1.00 65.12 94 ASN A C 1
ATOM 709 O O . ASN A 1 94 ? -15.400 6.871 19.998 1.00 65.12 94 ASN A O 1
ATOM 713 N N . SER A 1 95 ? -13.310 7.192 20.721 1.00 64.94 95 SER A N 1
ATOM 714 C CA . SER A 1 95 ? -12.759 6.129 19.889 1.00 64.94 95 SER A CA 1
ATOM 715 C C . SER A 1 95 ? -13.133 4.773 20.507 1.00 64.94 95 SER A C 1
ATOM 717 O O . SER A 1 95 ? -12.873 4.501 21.675 1.00 64.94 95 SER A O 1
ATOM 719 N N . ARG A 1 96 ? -13.787 3.902 19.728 1.00 74.69 96 ARG A N 1
ATOM 720 C CA . ARG A 1 96 ? -13.943 2.472 20.069 1.00 74.69 96 ARG A CA 1
ATOM 721 C C . ARG A 1 96 ? -12.706 1.668 19.649 1.00 74.69 96 ARG A C 1
ATOM 723 O O . ARG A 1 96 ? -12.813 0.480 19.368 1.00 74.69 96 ARG A O 1
ATOM 730 N N . LEU A 1 97 ? -11.571 2.344 19.490 1.00 81.56 97 LEU A N 1
ATOM 731 C CA . LEU A 1 97 ? -10.370 1.779 18.899 1.00 81.56 97 LEU A CA 1
ATOM 732 C C . LEU A 1 97 ? -9.521 1.177 20.006 1.00 81.56 97 LEU A C 1
ATOM 734 O O . LEU A 1 97 ? -9.106 1.878 20.927 1.00 81.56 97 LEU A O 1
ATOM 738 N N . ALA A 1 98 ? -9.247 -0.119 19.907 1.00 85.81 98 ALA A N 1
ATOM 739 C CA . ALA A 1 98 ? -8.263 -0.736 20.775 1.00 85.81 98 ALA A CA 1
ATOM 740 C C . ALA A 1 98 ? -6.857 -0.326 20.320 1.00 85.81 98 ALA A C 1
ATOM 742 O O . ALA A 1 98 ? -6.607 -0.129 19.129 1.00 85.81 98 ALA A O 1
ATOM 743 N N . LEU A 1 99 ? -5.904 -0.288 21.254 1.00 85.94 99 LEU A N 1
ATOM 744 C CA . LEU A 1 99 ? -4.488 -0.107 20.918 1.00 85.94 99 LEU A CA 1
ATOM 745 C C . LEU A 1 99 ? -4.032 -1.154 19.888 1.00 85.94 99 LEU A C 1
ATOM 747 O O . LEU A 1 99 ? -3.283 -0.838 18.971 1.00 85.94 99 LEU A O 1
ATOM 751 N N . GLN A 1 100 ? -4.574 -2.372 19.971 1.00 86.94 100 GLN A N 1
ATOM 752 C CA . GLN A 1 100 ? -4.325 -3.439 19.006 1.00 86.94 100 GLN A CA 1
ATOM 753 C C . GLN A 1 100 ? -4.695 -3.049 17.563 1.00 86.94 100 GLN A C 1
ATOM 755 O O . GLN A 1 100 ? -3.977 -3.421 16.639 1.00 86.94 100 GLN A O 1
ATOM 760 N N . ASP A 1 101 ? -5.779 -2.299 17.349 1.00 88.00 101 ASP A N 1
ATOM 761 C CA . ASP A 1 101 ? -6.209 -1.873 16.009 1.00 88.00 101 ASP A CA 1
ATOM 762 C C . ASP A 1 101 ? -5.272 -0.809 15.435 1.00 88.00 101 ASP A C 1
ATOM 764 O O . ASP A 1 101 ? -4.905 -0.860 14.260 1.00 88.00 101 ASP A O 1
ATOM 768 N N . ILE A 1 102 ? -4.803 0.098 16.292 1.00 89.88 102 ILE A N 1
ATOM 769 C CA . ILE A 1 102 ? -3.786 1.096 15.953 1.00 89.88 102 ILE A CA 1
ATOM 770 C C . ILE A 1 102 ? -2.470 0.413 15.577 1.00 89.88 102 ILE A C 1
ATOM 772 O O . ILE A 1 102 ? -1.894 0.723 14.535 1.00 89.88 102 ILE A O 1
ATOM 776 N N . SER A 1 103 ? -2.020 -0.555 16.381 1.00 90.25 103 SER A N 1
ATOM 777 C CA . SER A 1 103 ? -0.812 -1.328 16.093 1.00 90.25 103 SER A CA 1
ATOM 778 C C . SER A 1 103 ? -0.939 -2.097 14.782 1.00 90.25 103 SER A C 1
ATOM 780 O O . SER A 1 103 ? -0.039 -2.014 13.952 1.00 90.25 103 SER A O 1
ATOM 782 N N . LYS A 1 104 ? -2.061 -2.791 14.547 1.00 90.94 104 LYS A N 1
ATOM 783 C CA . LYS A 1 104 ? -2.317 -3.483 13.274 1.00 90.94 104 LYS A CA 1
ATOM 784 C C . LYS A 1 104 ? -2.209 -2.519 12.096 1.00 90.94 104 LYS A C 1
ATOM 786 O O . LYS A 1 104 ? -1.510 -2.830 11.140 1.00 90.94 104 LYS A O 1
ATOM 791 N N . MET A 1 105 ? -2.845 -1.349 12.175 1.00 90.75 105 MET A N 1
ATOM 792 C CA . MET A 1 105 ? -2.796 -0.357 11.099 1.00 90.75 105 MET A CA 1
ATOM 793 C C . MET A 1 105 ? -1.382 0.189 10.878 1.00 90.75 105 MET A C 1
ATOM 795 O O . MET A 1 105 ? -0.947 0.353 9.743 1.00 90.75 105 MET A O 1
ATOM 799 N N . PHE A 1 106 ? -0.641 0.454 11.952 1.00 91.31 106 PHE A N 1
ATOM 800 C CA . PHE A 1 106 ? 0.741 0.912 11.865 1.00 91.31 106 PHE A CA 1
ATOM 801 C C . PHE A 1 106 ? 1.635 -0.115 11.165 1.00 91.31 106 PHE A C 1
ATOM 803 O O . PHE A 1 106 ? 2.281 0.209 10.168 1.00 91.31 106 PHE A O 1
ATOM 810 N N . PHE A 1 107 ? 1.630 -1.358 11.654 1.00 91.38 107 PHE A N 1
ATOM 811 C CA . PHE A 1 107 ? 2.445 -2.431 11.094 1.00 91.38 107 PHE A CA 1
ATOM 812 C C . PHE A 1 107 ? 2.037 -2.771 9.669 1.00 91.38 107 PHE A C 1
ATOM 814 O O . PHE A 1 107 ? 2.912 -3.003 8.847 1.00 91.38 107 PHE A O 1
ATOM 821 N N . LEU A 1 108 ? 0.743 -2.766 9.356 1.00 91.56 108 LEU A N 1
ATOM 822 C CA . LEU A 1 108 ? 0.265 -3.071 8.016 1.00 91.56 108 LEU A CA 1
ATOM 823 C C . LEU A 1 108 ? 0.683 -1.999 7.006 1.00 91.56 108 LEU A C 1
ATOM 825 O O . LEU A 1 108 ? 1.222 -2.328 5.952 1.00 91.56 108 LEU A O 1
ATOM 829 N N . THR A 1 109 ? 0.496 -0.721 7.343 1.00 89.50 109 THR A N 1
ATOM 830 C CA . THR A 1 109 ? 0.928 0.386 6.484 1.00 89.50 109 THR A CA 1
ATOM 831 C C . THR A 1 109 ? 2.437 0.355 6.273 1.00 89.50 109 THR A C 1
ATOM 833 O O . THR A 1 109 ? 2.882 0.480 5.134 1.00 89.50 109 THR A O 1
ATOM 836 N N . LEU A 1 110 ? 3.227 0.140 7.333 1.00 89.12 110 LEU A N 1
ATOM 837 C CA . LEU A 1 110 ? 4.676 0.006 7.198 1.00 89.12 110 LEU A CA 1
ATOM 838 C C . LEU A 1 110 ? 5.048 -1.208 6.353 1.00 89.12 110 LEU A C 1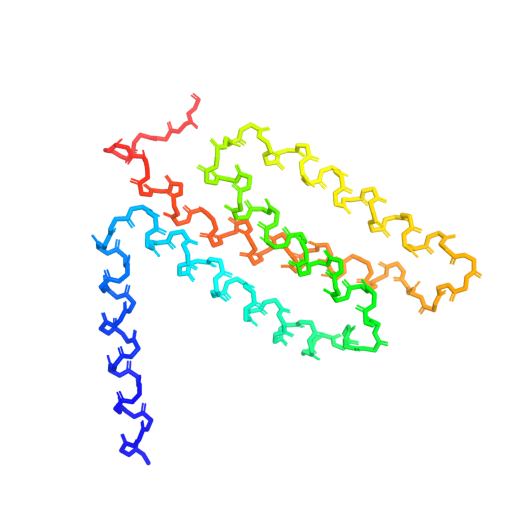
ATOM 840 O O . LEU A 1 110 ? 5.771 -1.052 5.383 1.00 89.12 110 LEU A O 1
ATOM 844 N N . LEU A 1 111 ? 4.531 -2.395 6.664 1.00 89.31 111 LEU A N 1
ATOM 845 C CA . LEU A 1 111 ? 4.845 -3.621 5.933 1.00 89.31 111 LEU A CA 1
ATOM 846 C C . LEU A 1 111 ? 4.530 -3.481 4.438 1.00 89.31 111 LEU A C 1
ATOM 848 O O . LEU A 1 111 ? 5.319 -3.875 3.592 1.00 89.31 111 LEU A O 1
ATOM 852 N N . ILE A 1 112 ? 3.391 -2.901 4.082 1.00 90.06 112 ILE A N 1
ATOM 853 C CA . ILE A 1 112 ? 3.024 -2.783 2.672 1.00 90.06 112 ILE A CA 1
ATOM 854 C C . ILE A 1 112 ? 3.849 -1.680 2.012 1.00 90.06 112 ILE A C 1
ATOM 856 O O . ILE A 1 112 ? 4.563 -1.933 1.045 1.00 90.06 112 ILE A O 1
ATOM 860 N N . CYS A 1 113 ? 3.801 -0.460 2.546 1.00 87.94 113 CYS A N 1
ATOM 861 C CA . CYS A 1 113 ? 4.367 0.701 1.865 1.00 87.94 113 CYS A CA 1
ATOM 862 C C . CYS A 1 113 ? 5.896 0.690 1.892 1.00 87.94 113 CYS A C 1
ATOM 864 O O . CYS A 1 113 ? 6.521 1.006 0.883 1.00 87.94 113 CYS A O 1
ATOM 866 N N . PHE A 1 114 ? 6.514 0.310 3.013 1.00 83.69 114 PHE A N 1
ATOM 867 C CA . PHE A 1 114 ? 7.971 0.288 3.146 1.00 83.69 114 PHE A CA 1
ATOM 868 C C . PHE A 1 114 ? 8.603 -0.777 2.246 1.00 83.69 114 PHE A C 1
ATOM 870 O O . PHE A 1 114 ? 9.513 -0.465 1.478 1.00 83.69 114 PHE A O 1
ATOM 877 N N . PHE A 1 115 ? 8.099 -2.016 2.284 1.00 85.50 115 PHE A N 1
ATOM 878 C CA . PHE A 1 115 ? 8.672 -3.102 1.484 1.00 85.50 115 PHE A CA 1
ATOM 879 C C . PHE A 1 115 ? 8.450 -2.896 -0.013 1.00 85.50 115 PHE A C 1
ATOM 881 O O . PHE A 1 115 ? 9.365 -3.126 -0.800 1.00 85.50 115 PHE A O 1
ATOM 888 N N . LEU A 1 116 ? 7.273 -2.412 -0.419 1.00 85.50 116 LEU A N 1
ATOM 889 C CA . LEU A 1 116 ? 7.017 -2.096 -1.822 1.00 85.50 116 LEU A CA 1
ATOM 890 C C . LEU A 1 116 ? 7.922 -0.954 -2.301 1.00 85.50 116 LEU A C 1
ATOM 892 O O . LEU A 1 116 ? 8.553 -1.064 -3.350 1.00 85.50 116 LEU A O 1
ATOM 896 N N . THR A 1 117 ? 8.085 0.103 -1.505 1.00 80.50 117 THR A N 1
ATOM 897 C CA . THR A 1 117 ? 8.968 1.234 -1.850 1.00 80.50 117 THR A CA 1
ATOM 898 C C . THR A 1 117 ? 10.434 0.815 -1.983 1.00 80.50 117 THR A C 1
ATOM 900 O O . THR A 1 117 ? 11.174 1.371 -2.797 1.00 80.50 117 THR A O 1
ATOM 903 N N . HIS A 1 118 ? 10.850 -0.236 -1.275 1.00 81.31 118 HIS A N 1
ATOM 904 C CA . HIS A 1 118 ? 12.183 -0.815 -1.421 1.00 81.31 118 HIS A CA 1
ATOM 905 C C . HIS A 1 118 ? 12.479 -1.358 -2.832 1.00 81.31 118 HIS A C 1
ATOM 907 O O . HIS A 1 118 ? 13.641 -1.395 -3.226 1.00 81.31 118 HIS A O 1
ATOM 913 N N . ILE A 1 119 ? 11.466 -1.703 -3.635 1.00 82.12 119 ILE A N 1
ATOM 914 C CA . ILE A 1 119 ? 11.654 -2.087 -5.047 1.00 82.12 119 ILE A CA 1
ATOM 915 C C . ILE A 1 119 ? 12.230 -0.909 -5.847 1.00 82.12 119 ILE A C 1
ATOM 917 O O . ILE A 1 119 ? 13.166 -1.078 -6.630 1.00 82.12 119 ILE A O 1
ATOM 921 N N . VAL A 1 120 ? 11.720 0.304 -5.607 1.00 79.56 120 VAL A N 1
ATOM 922 C CA . VAL A 1 120 ? 12.243 1.538 -6.218 1.00 79.56 120 VAL A CA 1
ATOM 923 C C . VAL A 1 120 ? 13.656 1.816 -5.712 1.00 79.56 120 VAL A C 1
ATOM 925 O O . VAL A 1 120 ? 14.526 2.200 -6.490 1.00 79.56 120 VAL A O 1
ATOM 928 N N . PHE A 1 121 ? 13.897 1.590 -4.416 1.00 76.75 121 PHE A N 1
ATOM 929 C CA . PHE A 1 121 ? 15.213 1.769 -3.808 1.00 76.75 121 PHE A CA 1
ATOM 930 C C . PHE A 1 121 ? 16.265 0.893 -4.476 1.00 76.75 121 PHE A C 1
ATOM 932 O O . PHE A 1 121 ? 17.277 1.417 -4.931 1.00 76.75 121 PHE A O 1
ATOM 939 N N . ILE A 1 122 ? 15.991 -0.407 -4.603 1.00 78.00 122 ILE A N 1
ATOM 940 C CA . ILE A 1 122 ? 16.900 -1.370 -5.232 1.00 78.00 122 ILE A CA 1
ATOM 941 C C . ILE A 1 122 ? 17.197 -0.969 -6.678 1.00 78.00 122 ILE A C 1
ATOM 943 O O . ILE A 1 122 ? 18.338 -1.056 -7.115 1.00 78.00 122 ILE A O 1
ATOM 947 N N . ARG A 1 123 ? 16.201 -0.459 -7.410 1.00 75.44 123 ARG A N 1
ATOM 948 C CA . ARG A 1 123 ? 16.389 0.006 -8.789 1.00 75.44 123 ARG A CA 1
ATOM 949 C C . ARG A 1 123 ? 17.301 1.232 -8.902 1.00 75.44 123 ARG A C 1
ATOM 951 O O . ARG A 1 123 ? 17.984 1.389 -9.908 1.00 75.44 123 ARG A O 1
ATOM 958 N N . GLN A 1 124 ? 17.280 2.119 -7.909 1.00 72.06 124 GLN A N 1
ATOM 959 C CA . GLN A 1 124 ? 18.124 3.318 -7.887 1.00 72.06 124 GLN A CA 1
ATOM 960 C C . GLN A 1 124 ? 19.556 3.042 -7.411 1.00 72.06 124 GLN A C 1
ATOM 962 O O . GLN A 1 124 ? 20.405 3.923 -7.537 1.00 72.06 124 GLN A O 1
ATOM 967 N N . LEU A 1 125 ? 19.837 1.856 -6.866 1.00 71.38 125 LEU A N 1
ATOM 968 C CA . LEU A 1 125 ? 21.201 1.439 -6.563 1.00 71.38 125 LEU A CA 1
ATOM 969 C C . LEU A 1 125 ? 21.911 1.128 -7.884 1.00 71.38 125 LEU A C 1
ATOM 971 O O . LEU A 1 125 ? 21.702 0.078 -8.493 1.00 71.38 125 LEU A O 1
ATOM 975 N N . ALA A 1 126 ? 22.753 2.052 -8.343 1.00 53.88 126 ALA A N 1
ATOM 976 C CA . ALA A 1 126 ? 23.686 1.762 -9.420 1.00 53.88 126 ALA A CA 1
ATOM 977 C C . ALA A 1 126 ? 24.602 0.613 -8.963 1.00 53.88 126 ALA A C 1
ATOM 979 O O . ALA A 1 126 ? 25.224 0.684 -7.904 1.00 53.88 126 ALA A O 1
ATOM 980 N N . SER A 1 127 ? 24.665 -0.465 -9.749 1.00 54.47 127 SER A N 1
ATOM 981 C CA . SER A 1 127 ? 25.665 -1.538 -9.602 1.00 54.47 127 SER A CA 1
ATOM 982 C C . SER A 1 127 ? 25.708 -2.304 -8.265 1.00 54.47 127 SER A C 1
ATOM 984 O O . SER A 1 127 ? 26.723 -2.916 -7.954 1.00 54.47 127 SER A O 1
ATOM 986 N N . GLY A 1 128 ? 24.613 -2.359 -7.499 1.00 53.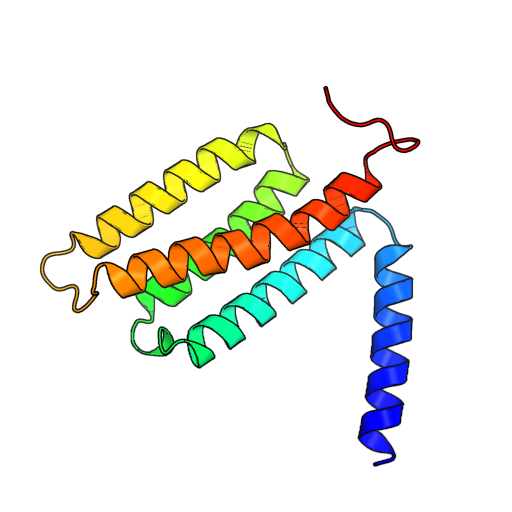38 128 GLY A N 1
ATOM 987 C CA . GLY A 1 128 ? 24.534 -3.240 -6.323 1.00 53.38 128 GLY A CA 1
ATOM 988 C C . GLY A 1 128 ? 25.431 -2.835 -5.149 1.00 53.38 128 GLY A C 1
ATOM 989 O O . GLY A 1 128 ? 25.737 -3.678 -4.307 1.00 53.38 128 GLY A O 1
ATOM 990 N N . GLU A 1 129 ? 25.846 -1.569 -5.068 1.00 55.19 129 GLU A N 1
ATOM 991 C CA . GLU A 1 129 ? 26.546 -1.081 -3.882 1.00 55.19 129 GLU A CA 1
ATOM 992 C C . GLU A 1 129 ? 25.583 -0.986 -2.694 1.00 55.19 129 GLU A C 1
ATOM 994 O O . GLU A 1 129 ? 24.556 -0.302 -2.726 1.00 55.19 129 GLU A O 1
ATOM 999 N N . TYR A 1 130 ? 25.914 -1.726 -1.640 1.00 57.00 130 TYR A N 1
ATOM 1000 C CA . TYR A 1 130 ? 25.241 -1.667 -0.353 1.00 57.00 130 TYR A CA 1
ATOM 1001 C C . TYR A 1 130 ? 25.621 -0.354 0.339 1.00 57.00 130 TYR A C 1
ATOM 1003 O O . TYR A 1 130 ? 26.803 -0.034 0.445 1.00 57.00 130 TYR A O 1
ATOM 1011 N N . LEU A 1 131 ? 24.627 0.391 0.834 1.00 53.62 131 LEU A N 1
ATOM 1012 C CA . LEU A 1 131 ? 24.867 1.494 1.766 1.00 53.62 131 LEU A CA 1
ATOM 1013 C C . LEU A 1 131 ? 25.442 0.914 3.069 1.00 53.62 131 LEU A C 1
ATOM 1015 O O . LEU A 1 131 ? 24.695 0.311 3.844 1.00 53.62 131 LEU A O 1
ATOM 1019 N N . PHE A 1 132 ? 26.745 1.096 3.284 1.00 42.66 132 PHE A N 1
ATOM 1020 C CA . PHE A 1 132 ? 27.360 1.153 4.611 1.00 42.66 132 PHE A CA 1
ATOM 1021 C C . PHE A 1 132 ? 27.660 2.612 4.951 1.00 42.66 132 PHE A C 1
ATOM 1023 O O . PHE A 1 132 ? 28.163 3.328 4.055 1.00 42.66 132 PHE A O 1
#

pLDDT: mean 83.25, std 9.71, range [42.66, 94.38]

Secondary structure (DSSP, 8-state):
-HHHHHHHHHHHHHHHHHHHS-HHHHHHHHHHHHHHHHHHHHHHTTGGG-HHHHHHHHHHHHHHHHHHHH-GGGHHHHHHHHHHHHHHHHTSTT----HHHHHHHHHHHHHHHHHHHHHHHHHHSGGG----

Foldseek 3Di:
DVVVVVVVVVVVVVVVVQLPDDLVSVLVVLLVQLLVQLVVVCVVVVVVVDPPLSVLLSVLLVVQSVCLVPDPVVNVVSLVVSLVVLVVQVPPPPDPDDVVSSVSSSCSSCVRNVVSSVSSVCVPPDPPDDDD